Protein AF-A0A7X9J444-F1 (afdb_monomer_lite)

Radius of gyration: 31.71 Å; chains: 1; bounding box: 56×47×86 Å

pLDDT: mean 89.53, std 11.83, range [49.0, 98.12]

Foldseek 3Di:
DDDDDPPDPPDDDDDPVNVVVVVVVVVVVCVVVVVVVVVVVVVVVVVVVVVVVVVQVVVQVVVCVVVVNDGDD

Sequence (73 aa):
MARKVRQEARARAFTLIELLVVIAIIAILAAILFPFFARAQERGHMSTCASNLRQLCTANRMYAA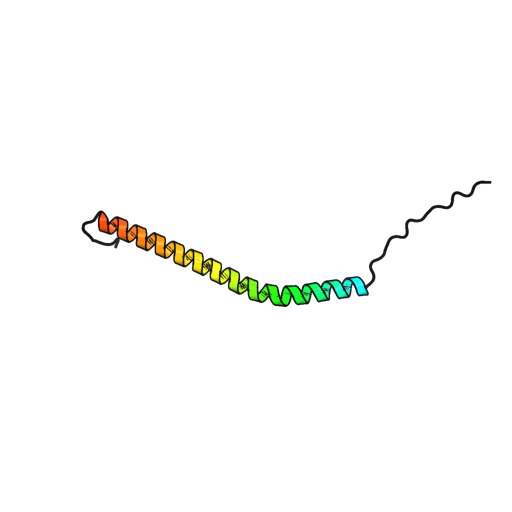DWEGHFVP

Secondary structure (DSSP, 8-state):
------------PPPHHHHHHHHHHHHHHHHHHHHHHHHHHHHHHHHHHHHHHHHHHHHHHHHHHHTTTPPP-

Structure (mmCIF, N/CA/C/O backbone):
data_AF-A0A7X9J444-F1
#
_entry.id   AF-A0A7X9J444-F1
#
loop_
_atom_site.group_PDB
_atom_site.id
_atom_site.type_symbol
_atom_site.label_atom_id
_atom_site.label_alt_id
_atom_site.label_comp_id
_atom_site.label_asym_id
_atom_site.label_entity_id
_atom_site.label_seq_id
_atom_site.pdbx_PDB_ins_code
_atom_site.Cartn_x
_atom_site.Cartn_y
_atom_site.Cartn_z
_atom_site.occupancy
_atom_site.B_iso_or_equiv
_atom_site.auth_seq_id
_atom_site.auth_comp_id
_atom_site.auth_asym_id
_atom_site.auth_atom_id
_atom_site.pdbx_PDB_model_num
ATOM 1 N N . MET A 1 1 ? -31.601 41.410 47.895 1.00 49.00 1 MET A N 1
ATOM 2 C CA . MET A 1 1 ? -32.013 40.041 47.509 1.00 49.00 1 MET A CA 1
ATOM 3 C C . MET A 1 1 ? -31.778 39.845 46.015 1.00 49.00 1 MET A C 1
ATOM 5 O O . MET A 1 1 ? -32.558 40.363 45.236 1.00 49.00 1 MET A O 1
ATOM 9 N N . ALA A 1 2 ? -30.716 39.144 45.605 1.00 52.41 2 ALA A N 1
ATOM 10 C CA . ALA A 1 2 ? -30.587 38.615 44.240 1.00 52.41 2 ALA A CA 1
ATOM 11 C C . ALA A 1 2 ? -29.520 37.504 44.224 1.00 52.41 2 ALA A C 1
ATOM 13 O O . ALA A 1 2 ? -28.325 37.782 44.167 1.00 52.41 2 ALA A O 1
ATOM 14 N N . ARG A 1 3 ? -29.937 36.235 44.333 1.00 64.44 3 ARG A N 1
ATOM 15 C CA . ARG A 1 3 ? -29.042 35.080 44.153 1.00 64.44 3 ARG A CA 1
ATOM 16 C C . ARG A 1 3 ? -28.935 34.783 42.655 1.00 64.44 3 ARG A C 1
ATOM 18 O O . ARG A 1 3 ? -29.877 34.276 42.058 1.00 64.44 3 ARG A O 1
ATOM 25 N N . LYS A 1 4 ? -27.791 35.114 42.052 1.00 66.56 4 LYS A N 1
ATOM 26 C CA . LYS A 1 4 ? -27.429 34.711 40.684 1.00 66.56 4 LYS A CA 1
ATOM 27 C C . LYS A 1 4 ? -27.178 33.197 40.689 1.00 66.56 4 LYS A C 1
ATOM 29 O O . LYS A 1 4 ? -26.181 32.744 41.245 1.00 66.56 4 LYS A O 1
ATOM 34 N N . VAL A 1 5 ? -28.090 32.416 40.113 1.00 68.00 5 VAL A N 1
ATOM 35 C CA . VAL A 1 5 ? -27.893 30.976 39.895 1.00 68.00 5 VAL A CA 1
ATOM 36 C C . VAL A 1 5 ? -26.829 30.825 38.806 1.00 68.00 5 VAL A C 1
ATOM 38 O O . VAL A 1 5 ? -27.065 31.180 37.654 1.00 68.00 5 VAL A O 1
ATOM 41 N N . ARG A 1 6 ? -25.627 30.365 39.171 1.00 69.06 6 ARG A N 1
ATOM 42 C CA . ARG A 1 6 ? -24.589 29.976 38.206 1.00 69.06 6 ARG A CA 1
ATOM 43 C C . ARG A 1 6 ? -25.128 28.788 37.403 1.00 69.06 6 ARG A C 1
ATOM 45 O O . ARG A 1 6 ? -25.315 27.712 37.959 1.00 69.06 6 ARG A O 1
ATOM 52 N N . GLN A 1 7 ? -25.402 28.987 36.115 1.00 67.56 7 GLN A N 1
ATOM 53 C CA . GLN A 1 7 ? -25.598 27.883 35.178 1.00 67.56 7 GLN A CA 1
ATOM 54 C C . GLN A 1 7 ? -24.247 27.187 35.002 1.00 67.56 7 GLN A C 1
ATOM 56 O O . GLN A 1 7 ? -23.400 27.642 34.236 1.00 67.56 7 GLN A O 1
ATOM 61 N N . GLU A 1 8 ? -24.014 26.112 35.751 1.00 64.88 8 GLU A N 1
ATOM 62 C CA . GLU A 1 8 ? -22.901 25.215 35.467 1.00 64.88 8 GLU A CA 1
ATOM 63 C C . GLU A 1 8 ? -23.225 24.475 34.170 1.00 64.88 8 GLU A C 1
ATOM 65 O O . GLU A 1 8 ? -24.145 23.656 34.106 1.00 64.88 8 GLU A O 1
ATOM 70 N N . ALA A 1 9 ? -22.509 24.821 33.101 1.00 69.62 9 ALA A N 1
ATOM 71 C CA . ALA A 1 9 ? -22.559 24.077 31.858 1.00 69.62 9 ALA A CA 1
ATOM 72 C C . ALA A 1 9 ? -22.143 22.635 32.174 1.00 69.62 9 ALA A C 1
ATOM 74 O O . ALA A 1 9 ? -20.974 22.374 32.447 1.00 69.62 9 ALA A O 1
ATOM 75 N N . ARG A 1 10 ? -23.109 21.707 32.195 1.00 70.81 10 ARG A N 1
ATOM 76 C CA . ARG A 1 10 ? -22.845 20.275 32.368 1.00 70.81 10 ARG A CA 1
ATOM 77 C C . ARG A 1 10 ? -21.827 19.852 31.312 1.00 70.81 10 ARG A C 1
ATOM 79 O O . ARG A 1 10 ? -22.175 19.731 30.137 1.00 70.81 10 ARG A O 1
ATOM 86 N N . ALA A 1 11 ? -20.585 19.635 31.732 1.00 69.75 11 ALA A N 1
ATOM 87 C CA . ALA A 1 11 ? -19.583 19.000 30.898 1.00 69.75 11 ALA A CA 1
ATOM 88 C C . ALA A 1 11 ? -20.125 17.617 30.512 1.00 69.75 11 ALA A C 1
ATOM 90 O O . ALA A 1 11 ? -20.419 16.790 31.377 1.00 69.75 11 ALA A O 1
ATOM 91 N N . ARG A 1 12 ? -20.345 17.392 29.214 1.00 74.62 12 ARG A N 1
ATOM 92 C CA . ARG A 1 12 ? -20.766 16.090 28.693 1.00 74.62 12 ARG A CA 1
ATOM 93 C C . ARG A 1 12 ? -19.572 15.144 28.808 1.00 74.62 12 ARG A C 1
ATOM 95 O O . ARG A 1 12 ? -18.635 15.250 28.026 1.00 74.62 12 ARG A O 1
ATOM 102 N N . ALA A 1 13 ? -19.582 14.272 29.810 1.00 76.94 13 ALA A N 1
ATOM 103 C CA . ALA A 1 13 ? -18.629 13.174 29.900 1.00 76.94 13 ALA A CA 1
ATOM 104 C C . ALA A 1 13 ? -19.031 12.078 28.901 1.00 76.94 13 ALA A C 1
ATOM 106 O O . ALA A 1 13 ? -20.207 11.723 28.822 1.00 76.94 13 ALA A O 1
ATOM 107 N N . PHE A 1 14 ? -18.061 11.569 28.141 1.00 79.31 14 PHE A N 1
ATOM 108 C CA . PHE A 1 14 ? -18.252 10.432 27.239 1.00 79.31 14 PHE A CA 1
ATOM 109 C C . PHE A 1 14 ? -18.560 9.173 28.053 1.00 79.31 14 PHE A C 1
ATOM 111 O O . PHE A 1 14 ? -17.908 8.906 29.066 1.00 79.31 14 PHE A O 1
ATOM 118 N N . THR A 1 15 ? -19.536 8.383 27.616 1.00 90.56 15 THR A N 1
ATOM 119 C CA . THR A 1 15 ? -19.829 7.093 28.247 1.00 90.56 15 THR A CA 1
ATOM 120 C C . THR A 1 15 ? -18.859 6.019 27.745 1.00 90.56 15 THR A C 1
ATOM 122 O O . THR A 1 15 ? -18.404 6.053 26.601 1.00 90.56 15 THR A O 1
ATOM 125 N N . LEU A 1 16 ? -18.554 5.017 28.578 1.00 9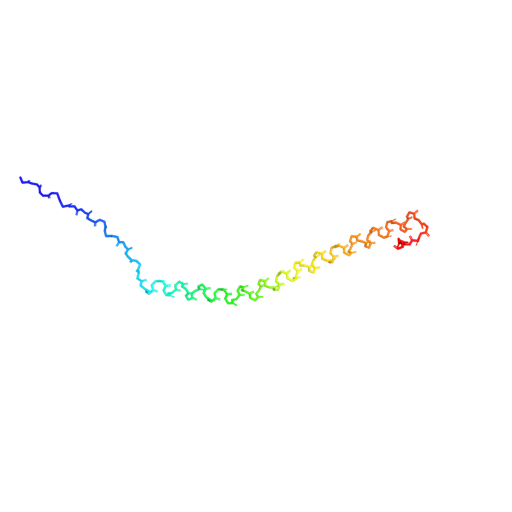1.56 16 LEU A N 1
ATOM 126 C CA . LEU A 1 16 ? -17.730 3.867 28.166 1.00 91.56 16 LEU A CA 1
ATOM 127 C C . LEU A 1 16 ? -18.333 3.120 26.964 1.00 91.56 16 LEU A C 1
ATOM 129 O O . LEU A 1 16 ? -17.601 2.594 26.130 1.00 91.56 16 LEU A O 1
ATOM 133 N N . ILE A 1 17 ? -19.665 3.104 26.865 1.00 94.12 17 ILE A N 1
ATOM 134 C CA . ILE A 1 17 ? -20.412 2.450 25.785 1.00 94.12 17 ILE A CA 1
ATOM 135 C C . ILE A 1 17 ? -20.156 3.150 24.447 1.00 94.12 17 ILE A C 1
ATOM 137 O O . ILE A 1 17 ? -19.893 2.476 23.454 1.00 94.12 17 ILE A O 1
ATOM 141 N N . GLU A 1 18 ? -20.179 4.485 24.409 1.00 92.31 18 GLU A N 1
ATOM 142 C CA . GLU A 1 18 ? -19.884 5.241 23.184 1.00 92.31 18 GLU A CA 1
ATOM 143 C C . GLU A 1 18 ? -18.463 4.960 22.679 1.00 92.31 18 GLU A C 1
ATOM 145 O O . GLU A 1 18 ? -18.266 4.713 21.492 1.00 92.31 18 GLU A O 1
ATOM 150 N N . LEU A 1 19 ? -17.480 4.919 23.583 1.00 93.06 19 LEU A N 1
ATOM 151 C CA . LEU A 1 19 ? -16.096 4.569 23.248 1.00 93.06 19 LEU A CA 1
ATOM 152 C C . LEU A 1 19 ? -15.978 3.137 22.705 1.00 93.06 19 LEU A C 1
ATOM 154 O O . LEU A 1 19 ? -15.296 2.909 21.705 1.00 93.06 19 LEU A O 1
ATOM 158 N N . LEU A 1 20 ? -16.677 2.185 23.328 1.00 95.38 20 LEU A N 1
ATOM 159 C CA . LEU A 1 20 ? -16.658 0.775 22.939 1.00 95.38 20 LEU A CA 1
ATOM 160 C C . LEU A 1 20 ? -17.270 0.538 21.549 1.00 95.38 20 LEU A C 1
ATOM 162 O O . LEU A 1 20 ? -16.727 -0.224 20.750 1.00 95.38 20 LEU A O 1
ATOM 166 N N . VAL A 1 21 ? -18.372 1.217 21.227 1.00 96.12 21 VAL A N 1
ATOM 167 C CA . VAL A 1 21 ? -18.998 1.118 19.900 1.00 96.12 21 VAL A CA 1
ATOM 168 C C . VAL A 1 21 ? -18.080 1.688 18.816 1.00 96.12 21 VAL A C 1
ATOM 170 O O . VAL A 1 21 ? -17.947 1.092 17.748 1.00 96.12 21 VAL A O 1
ATOM 173 N N . VAL A 1 22 ? -17.392 2.800 19.089 1.00 96.44 22 VAL A N 1
ATOM 174 C CA . VAL A 1 22 ? -16.479 3.426 18.119 1.00 96.44 22 VAL A CA 1
ATOM 175 C C . VAL A 1 22 ? -15.310 2.504 17.776 1.00 96.44 22 VAL A C 1
ATOM 177 O O . VAL A 1 22 ? -15.038 2.285 16.594 1.00 96.44 22 VAL A O 1
ATOM 180 N N . ILE A 1 23 ? -14.644 1.914 18.773 1.00 97.12 23 ILE A N 1
ATOM 181 C CA . ILE A 1 23 ? -13.530 0.990 18.502 1.00 97.12 23 ILE A CA 1
ATOM 182 C C . ILE A 1 23 ? -13.997 -0.266 17.758 1.00 97.12 23 ILE A C 1
ATOM 184 O O . ILE A 1 23 ? -13.268 -0.761 16.900 1.00 97.12 23 ILE A O 1
ATOM 188 N N . ALA A 1 24 ? -15.218 -0.747 18.021 1.00 97.50 24 ALA A N 1
ATOM 189 C CA . ALA A 1 24 ? -15.786 -1.894 17.319 1.00 97.50 24 ALA A CA 1
ATOM 190 C C . ALA A 1 24 ? -15.989 -1.595 15.825 1.00 97.50 24 ALA A C 1
ATOM 192 O O . ALA A 1 24 ? -15.603 -2.397 14.974 1.00 97.50 24 ALA A O 1
ATOM 193 N N . ILE A 1 25 ? -16.525 -0.417 15.492 1.00 97.25 25 ILE A N 1
ATOM 194 C CA . ILE A 1 25 ? -16.701 0.010 14.098 1.00 97.25 25 ILE A CA 1
ATOM 195 C C . ILE A 1 25 ? -15.338 0.182 13.411 1.00 97.25 25 ILE A C 1
ATOM 197 O O . ILE A 1 25 ? -15.145 -0.321 12.304 1.00 97.25 25 ILE A O 1
ATOM 201 N N . ILE A 1 26 ? -14.369 0.830 14.071 1.00 97.56 26 ILE A N 1
ATOM 202 C CA . ILE A 1 26 ? -13.010 1.002 13.529 1.00 97.56 26 ILE A CA 1
ATOM 203 C C . ILE A 1 26 ? -12.354 -0.357 13.258 1.00 97.56 26 ILE A C 1
ATOM 205 O O . ILE A 1 26 ? -11.755 -0.534 12.200 1.00 97.56 26 ILE A O 1
ATOM 209 N N . ALA A 1 27 ? -12.494 -1.329 14.164 1.00 97.62 27 ALA A N 1
ATOM 210 C CA . ALA A 1 27 ? -11.926 -2.665 14.000 1.00 97.62 27 ALA A CA 1
ATOM 211 C C . ALA A 1 27 ? -12.504 -3.400 12.780 1.00 97.62 27 ALA A C 1
ATOM 213 O O . ALA A 1 27 ? -11.747 -3.987 12.006 1.00 97.62 27 ALA A O 1
ATOM 214 N N . ILE A 1 28 ? -13.822 -3.322 12.564 1.00 97.19 28 ILE A N 1
ATOM 215 C CA . ILE A 1 28 ? -14.484 -3.919 11.392 1.00 97.19 28 ILE A CA 1
ATOM 216 C C . ILE A 1 28 ? -13.967 -3.281 10.097 1.00 97.19 28 ILE A C 1
ATOM 218 O O . ILE A 1 28 ? -13.607 -3.988 9.156 1.00 97.19 28 ILE A O 1
ATOM 222 N N . LEU A 1 29 ? -13.887 -1.948 10.051 1.00 97.56 29 LEU A N 1
ATOM 223 C CA . LEU A 1 29 ? -13.384 -1.230 8.879 1.00 97.56 29 LEU A CA 1
ATOM 224 C C . LEU A 1 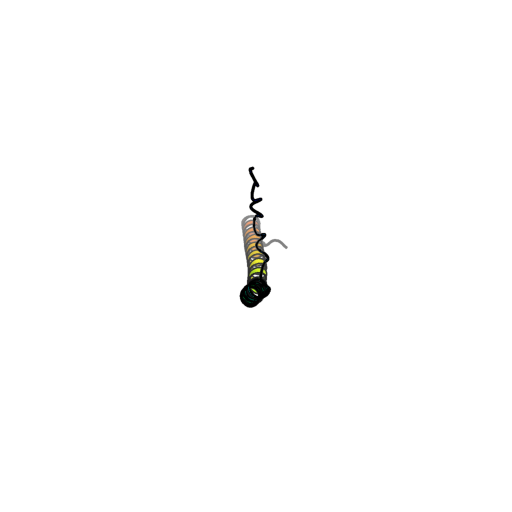29 ? -11.908 -1.556 8.607 1.00 97.56 29 LEU A C 1
ATOM 226 O O . LEU A 1 29 ? -11.538 -1.843 7.468 1.00 97.56 29 LEU A O 1
ATOM 230 N N . ALA A 1 30 ? -11.070 -1.567 9.647 1.00 96.88 30 ALA A N 1
ATOM 231 C CA . ALA A 1 30 ? -9.648 -1.879 9.541 1.00 96.88 30 ALA A CA 1
ATOM 232 C C . ALA A 1 30 ? -9.402 -3.321 9.069 1.00 96.88 30 ALA A C 1
ATOM 234 O O . ALA A 1 30 ? -8.513 -3.541 8.247 1.00 96.88 30 ALA A O 1
ATOM 235 N N . ALA A 1 31 ? -10.214 -4.286 9.515 1.00 96.56 31 ALA A N 1
ATOM 236 C CA . ALA A 1 31 ? -10.113 -5.685 9.100 1.00 96.56 31 ALA A CA 1
ATOM 237 C C . ALA A 1 31 ? -10.318 -5.882 7.587 1.00 96.56 31 ALA A C 1
ATOM 239 O O . ALA A 1 31 ? -9.715 -6.777 6.999 1.00 96.56 31 ALA A O 1
ATOM 240 N N . ILE A 1 32 ? -11.132 -5.038 6.944 1.00 96.38 32 ILE A N 1
ATOM 241 C CA . ILE A 1 32 ? -11.354 -5.066 5.489 1.00 96.38 32 ILE A CA 1
ATOM 242 C C . ILE A 1 32 ? -10.300 -4.220 4.762 1.00 96.38 32 ILE A C 1
ATOM 244 O O . ILE A 1 32 ? -9.796 -4.612 3.707 1.00 96.38 32 ILE A O 1
ATOM 248 N N . LEU A 1 33 ? -9.940 -3.065 5.326 1.00 96.19 33 LEU A N 1
ATOM 249 C CA . LEU A 1 33 ? -9.014 -2.125 4.702 1.00 96.19 33 LEU A CA 1
ATOM 250 C C . LEU A 1 33 ? -7.579 -2.665 4.650 1.00 96.19 33 LEU A C 1
ATOM 252 O O . LEU A 1 33 ? -6.916 -2.528 3.624 1.00 96.19 33 LEU A O 1
ATOM 256 N N . PHE A 1 34 ? -7.105 -3.306 5.720 1.00 94.38 34 PHE A N 1
ATOM 257 C CA . PHE A 1 34 ? -5.739 -3.822 5.819 1.00 94.38 34 PHE A CA 1
ATOM 258 C C . PHE A 1 34 ? -5.373 -4.832 4.708 1.00 94.38 34 PHE A C 1
ATOM 260 O O . PHE A 1 34 ? -4.378 -4.610 4.012 1.00 94.38 34 PHE A O 1
ATOM 267 N N . PRO A 1 35 ? -6.161 -5.898 4.443 1.00 92.12 35 PRO A N 1
ATOM 268 C CA . PRO A 1 35 ? -5.857 -6.828 3.353 1.00 92.12 35 PRO A CA 1
ATOM 269 C C . PRO A 1 35 ? -6.013 -6.191 1.966 1.00 92.12 35 PRO A C 1
ATOM 271 O O . PRO A 1 35 ? -5.303 -6.564 1.029 1.00 92.12 35 PRO A O 1
ATOM 274 N N . PHE A 1 36 ? -6.926 -5.227 1.812 1.00 95.81 36 PHE A N 1
ATOM 275 C CA . PHE A 1 36 ? -7.105 -4.510 0.551 1.00 95.81 36 PHE A CA 1
ATOM 276 C C . PHE A 1 36 ? -5.911 -3.597 0.238 1.00 95.81 36 PHE A C 1
ATOM 278 O O . PHE A 1 36 ? -5.445 -3.563 -0.902 1.00 95.81 36 PHE A O 1
ATOM 285 N N . PHE A 1 37 ? -5.373 -2.914 1.250 1.00 93.81 37 PHE A N 1
ATOM 286 C CA . PHE A 1 37 ? -4.240 -2.004 1.109 1.00 93.81 37 PHE A CA 1
ATOM 287 C C . PHE A 1 37 ? -2.973 -2.714 0.611 1.00 93.81 37 PHE A C 1
ATOM 289 O O . PHE A 1 37 ? -2.342 -2.240 -0.333 1.00 93.81 37 PHE A O 1
ATOM 296 N N . ALA A 1 38 ? -2.652 -3.894 1.156 1.00 94.06 38 ALA A N 1
ATOM 297 C CA . ALA A 1 38 ? -1.495 -4.681 0.716 1.00 94.06 38 ALA A CA 1
ATOM 298 C C . ALA A 1 38 ? -1.569 -5.047 -0.781 1.00 94.06 38 ALA A C 1
ATOM 300 O O . ALA A 1 38 ? -0.607 -4.865 -1.527 1.00 94.06 38 ALA A O 1
ATOM 301 N N . ARG A 1 39 ? -2.746 -5.484 -1.251 1.00 94.56 39 ARG A N 1
ATOM 302 C CA . ARG A 1 39 ? -2.980 -5.801 -2.673 1.00 94.56 39 ARG A CA 1
ATOM 303 C C . ARG A 1 39 ? -2.906 -4.560 -3.563 1.00 94.56 39 ARG A C 1
ATOM 305 O O . ARG A 1 39 ? -2.436 -4.642 -4.696 1.00 94.56 39 ARG A O 1
ATOM 312 N N . ALA A 1 40 ? -3.395 -3.416 -3.084 1.00 95.19 40 ALA A N 1
ATOM 313 C CA . ALA A 1 40 ? -3.339 -2.161 -3.827 1.00 95.19 40 ALA A CA 1
ATOM 314 C C . ALA A 1 40 ? -1.891 -1.682 -4.024 1.00 95.19 40 ALA A C 1
ATOM 316 O O . ALA A 1 40 ? -1.532 -1.273 -5.128 1.00 95.19 40 ALA A O 1
ATOM 317 N N . GLN A 1 41 ? -1.051 -1.797 -2.992 1.00 96.00 41 GLN A N 1
ATOM 318 C CA . GLN A 1 41 ? 0.369 -1.455 -3.074 1.00 96.00 41 GLN A CA 1
ATOM 319 C C . GLN A 1 41 ? 1.117 -2.347 -4.072 1.00 96.00 41 GLN A C 1
ATOM 321 O O . GLN A 1 41 ? 1.834 -1.836 -4.933 1.00 96.00 41 GLN A O 1
ATOM 326 N N . GLU A 1 42 ? 0.912 -3.666 -4.008 1.00 96.44 42 GLU A N 1
ATOM 327 C CA . GLU A 1 42 ? 1.524 -4.617 -4.943 1.00 96.44 42 GLU A CA 1
ATOM 328 C C . GLU A 1 42 ? 1.140 -4.302 -6.397 1.00 96.44 42 GLU A C 1
ATOM 330 O O . GLU A 1 42 ? 2.005 -4.195 -7.268 1.00 96.44 42 GLU A O 1
ATOM 335 N N . ARG A 1 43 ? -0.147 -4.039 -6.657 1.00 95.31 43 ARG A N 1
ATOM 336 C CA . ARG A 1 43 ? -0.622 -3.602 -7.980 1.00 95.31 43 ARG A CA 1
ATOM 337 C C . ARG A 1 43 ? 0.011 -2.282 -8.421 1.00 95.31 43 ARG A C 1
ATOM 339 O O . ARG A 1 43 ? 0.317 -2.130 -9.603 1.00 95.31 43 ARG A O 1
ATOM 346 N N . GLY A 1 44 ? 0.234 -1.349 -7.496 1.00 96.44 44 GLY A N 1
ATOM 347 C CA . GLY A 1 44 ? 0.964 -0.107 -7.756 1.00 96.44 44 GLY A CA 1
ATOM 348 C C . GLY A 1 44 ? 2.395 -0.370 -8.228 1.00 96.44 44 GLY A C 1
ATOM 349 O O . GLY A 1 44 ? 2.803 0.141 -9.270 1.00 96.44 44 GLY A O 1
ATOM 350 N N . HIS A 1 45 ? 3.133 -1.236 -7.528 1.00 97.50 45 HIS A N 1
ATOM 351 C CA . HIS A 1 45 ? 4.488 -1.628 -7.926 1.00 97.50 45 HIS A CA 1
ATOM 352 C C . HIS A 1 45 ? 4.511 -2.331 -9.291 1.00 97.50 45 HIS A C 1
ATOM 354 O O . HIS A 1 45 ? 5.347 -2.007 -10.138 1.00 97.50 45 HIS A O 1
ATOM 360 N N . MET A 1 46 ? 3.568 -3.247 -9.543 1.00 97.75 46 MET A N 1
ATOM 361 C CA . MET A 1 46 ? 3.434 -3.914 -10.843 1.00 97.75 46 MET A CA 1
ATOM 362 C C . MET A 1 46 ? 3.153 -2.917 -11.971 1.00 97.75 46 MET A C 1
ATOM 364 O O . MET A 1 46 ? 3.753 -3.021 -13.039 1.00 97.75 46 MET A O 1
ATOM 368 N N . SER A 1 47 ? 2.280 -1.932 -11.737 1.00 97.38 47 SER A N 1
ATOM 369 C CA . SER A 1 47 ? 1.970 -0.879 -12.710 1.00 97.38 47 SER A CA 1
ATOM 370 C C . SER A 1 47 ? 3.212 -0.062 -13.070 1.00 97.38 47 SER A C 1
ATOM 372 O O . SER A 1 47 ? 3.468 0.188 -14.250 1.00 97.38 47 SER A O 1
ATOM 374 N N . THR A 1 48 ? 4.022 0.307 -12.074 1.00 97.81 48 THR A N 1
ATOM 375 C CA . THR A 1 48 ? 5.293 1.010 -12.294 1.00 97.81 48 THR A CA 1
ATOM 376 C C . THR A 1 48 ? 6.277 0.150 -13.085 1.00 97.81 48 THR A C 1
ATOM 378 O O . THR A 1 48 ? 6.825 0.615 -14.081 1.00 97.81 48 THR A O 1
ATOM 381 N N . CYS A 1 49 ? 6.458 -1.119 -12.708 1.00 97.81 49 CYS A N 1
ATOM 382 C CA . CYS A 1 49 ? 7.347 -2.040 -13.419 1.00 97.81 49 CYS A CA 1
ATOM 383 C C . CYS A 1 49 ? 6.927 -2.223 -14.887 1.00 97.81 49 CYS A C 1
ATOM 385 O O . CYS A 1 49 ? 7.745 -2.083 -15.796 1.00 97.81 49 CYS A O 1
ATOM 387 N N . ALA A 1 50 ? 5.634 -2.444 -15.138 1.00 98.12 50 ALA A N 1
ATOM 388 C CA . ALA A 1 50 ? 5.097 -2.569 -16.488 1.00 98.12 50 ALA A CA 1
ATOM 389 C C . ALA A 1 50 ? 5.288 -1.282 -17.309 1.00 98.12 50 ALA A C 1
ATOM 391 O O . ALA A 1 50 ? 5.615 -1.354 -18.493 1.00 98.12 50 ALA A O 1
ATOM 392 N N . SER A 1 51 ? 5.109 -0.108 -16.693 1.00 98.06 51 SER A N 1
ATOM 393 C CA . SER A 1 51 ? 5.376 1.182 -17.338 1.00 98.06 51 SER A CA 1
ATOM 394 C C . SER A 1 51 ? 6.850 1.324 -17.720 1.00 98.06 51 SER A C 1
ATOM 396 O O . SER A 1 51 ? 7.154 1.646 -18.868 1.00 98.06 51 SER A O 1
ATOM 398 N N . ASN A 1 52 ? 7.764 1.001 -16.803 1.00 98.12 52 ASN A N 1
ATOM 399 C CA . ASN A 1 52 ? 9.204 1.056 -17.051 1.00 98.12 52 ASN A CA 1
ATOM 400 C C . ASN A 1 52 ? 9.614 0.107 -18.183 1.00 98.12 52 ASN A C 1
ATOM 402 O O . ASN A 1 52 ? 10.341 0.509 -19.085 1.00 98.12 52 ASN A O 1
ATOM 406 N N . LEU A 1 53 ? 9.100 -1.128 -18.194 1.00 97.50 53 LEU A N 1
ATOM 407 C CA . LEU A 1 53 ? 9.394 -2.084 -19.261 1.00 97.50 53 LEU A CA 1
ATOM 408 C C . LEU A 1 53 ? 8.894 -1.587 -20.623 1.00 97.50 53 LEU A C 1
ATOM 410 O O . LEU A 1 53 ? 9.617 -1.672 -21.612 1.00 97.50 53 LEU A O 1
ATOM 414 N N . ARG A 1 54 ? 7.685 -1.012 -20.683 1.00 97.94 54 ARG A N 1
ATOM 415 C CA . ARG A 1 54 ? 7.175 -0.393 -21.917 1.00 97.94 54 ARG A CA 1
ATOM 416 C C . ARG A 1 54 ? 8.079 0.744 -22.388 1.00 97.94 54 ARG A C 1
ATOM 418 O O . ARG A 1 54 ? 8.353 0.826 -23.583 1.00 97.94 54 ARG A O 1
ATOM 425 N N . GLN A 1 55 ? 8.555 1.590 -21.476 1.00 97.38 55 GLN A N 1
ATOM 426 C CA . GLN A 1 55 ? 9.486 2.674 -21.799 1.00 97.38 55 GLN A CA 1
ATOM 427 C C . GLN A 1 55 ? 10.822 2.134 -22.331 1.00 97.38 55 GLN A C 1
ATOM 429 O O . GLN A 1 55 ? 11.274 2.583 -23.380 1.00 97.38 55 GLN A O 1
ATOM 434 N N . LEU A 1 56 ? 11.402 1.111 -21.695 1.00 96.75 56 LEU A N 1
ATOM 435 C CA . LEU A 1 56 ? 12.640 0.468 -22.152 1.00 96.75 56 LEU A CA 1
ATOM 436 C C . LEU A 1 56 ? 12.486 -0.211 -23.517 1.00 96.75 56 LEU A C 1
ATOM 438 O O . LEU A 1 56 ? 13.356 -0.063 -24.371 1.00 96.75 56 LEU A O 1
ATOM 442 N N . CYS A 1 57 ? 11.380 -0.922 -23.754 1.00 95.94 57 CYS A N 1
ATOM 443 C CA . CYS A 1 57 ? 11.081 -1.505 -25.064 1.00 95.94 57 CYS A CA 1
ATOM 444 C C . CYS A 1 57 ? 10.913 -0.427 -26.138 1.00 95.94 57 CYS A C 1
ATOM 446 O O . CYS A 1 57 ? 11.343 -0.615 -27.273 1.00 95.94 57 CYS A O 1
ATOM 448 N N . THR A 1 58 ? 10.286 0.696 -25.788 1.00 96.62 58 THR A N 1
ATOM 449 C CA . THR A 1 58 ? 10.109 1.826 -26.706 1.00 96.62 58 THR A CA 1
ATOM 450 C C . THR A 1 58 ? 11.464 2.439 -27.052 1.0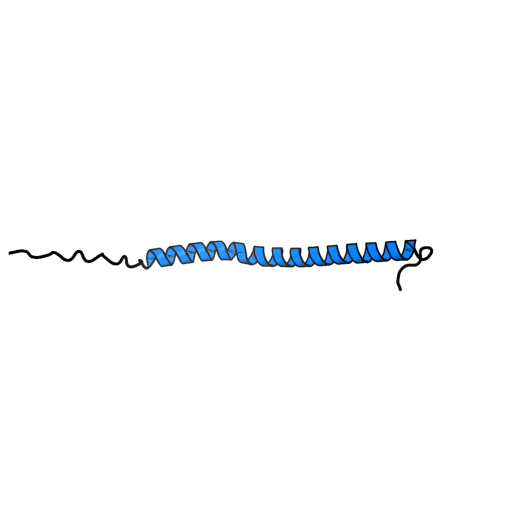0 96.62 58 THR A C 1
ATOM 452 O O . THR A 1 58 ? 11.772 2.576 -28.229 1.00 96.62 58 THR A O 1
ATOM 455 N N . ALA A 1 59 ? 12.311 2.700 -26.053 1.00 95.38 59 ALA A N 1
ATOM 456 C CA . ALA A 1 59 ? 13.668 3.204 -26.254 1.00 95.38 59 ALA A CA 1
ATOM 457 C C . ALA A 1 59 ? 14.526 2.246 -27.100 1.00 95.38 59 ALA A C 1
ATOM 459 O O . ALA A 1 59 ? 15.196 2.680 -28.030 1.00 95.38 59 ALA A O 1
ATOM 460 N N . ASN A 1 60 ? 14.441 0.937 -26.843 1.00 95.25 60 ASN A N 1
ATOM 461 C CA . ASN A 1 60 ? 15.108 -0.094 -27.645 1.00 95.25 60 ASN A CA 1
ATOM 462 C C . ASN A 1 60 ? 14.683 -0.062 -29.115 1.00 95.25 60 ASN A C 1
ATOM 464 O O . ASN A 1 60 ? 15.517 -0.167 -30.008 1.00 95.25 60 ASN A O 1
ATOM 468 N N . ARG A 1 61 ? 13.377 0.075 -29.369 1.00 94.75 61 ARG A N 1
ATOM 469 C CA . ARG A 1 61 ? 12.841 0.170 -30.730 1.00 94.75 61 ARG A CA 1
ATOM 470 C C . ARG A 1 61 ? 13.279 1.448 -31.431 1.00 94.75 61 ARG A C 1
ATOM 472 O O . ARG A 1 61 ? 13.563 1.389 -32.618 1.00 94.75 61 ARG A O 1
ATOM 479 N N . MET A 1 62 ? 13.331 2.569 -30.712 1.00 94.50 62 MET A N 1
ATOM 480 C CA . MET A 1 62 ? 13.847 3.829 -31.251 1.00 94.50 62 MET A CA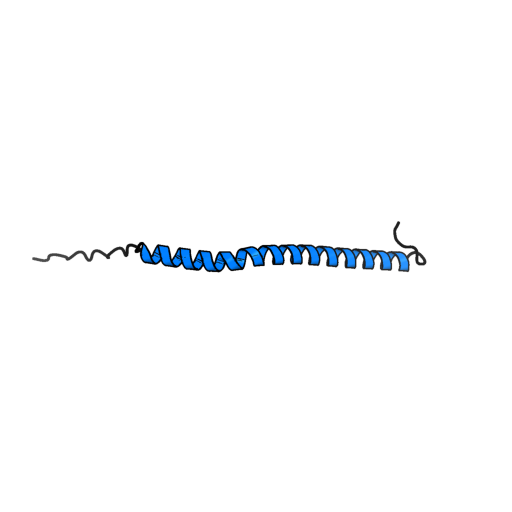 1
ATOM 481 C C . MET A 1 62 ? 15.319 3.683 -31.641 1.00 94.50 62 MET A C 1
ATOM 483 O O . MET A 1 62 ? 15.669 3.962 -32.777 1.00 94.50 62 MET A O 1
ATOM 487 N N . TYR A 1 63 ? 16.144 3.127 -30.751 1.00 95.50 63 TYR A N 1
ATOM 488 C CA . TYR A 1 63 ? 17.554 2.877 -31.043 1.00 95.50 63 TYR A CA 1
ATOM 489 C C . TYR A 1 63 ? 17.748 1.962 -32.260 1.00 95.50 63 TYR A C 1
ATOM 491 O O . TYR A 1 63 ? 18.516 2.286 -33.158 1.00 95.50 63 TYR A O 1
ATOM 499 N N . ALA A 1 64 ? 17.010 0.851 -32.332 1.00 95.06 64 ALA A N 1
ATOM 500 C CA . ALA A 1 64 ? 17.085 -0.055 -33.474 1.00 95.06 64 ALA A CA 1
ATOM 501 C C . ALA A 1 64 ? 16.624 0.600 -34.785 1.00 95.06 64 ALA A C 1
ATOM 503 O O . ALA A 1 64 ? 17.159 0.275 -35.840 1.00 95.06 64 ALA A O 1
ATOM 504 N N . ALA A 1 65 ? 15.661 1.525 -34.743 1.00 93.88 65 ALA A N 1
ATOM 505 C CA . ALA A 1 65 ? 15.258 2.283 -35.926 1.00 93.88 65 ALA A CA 1
ATOM 506 C C . ALA A 1 65 ? 16.376 3.213 -36.428 1.00 93.88 65 ALA A C 1
ATOM 508 O O . ALA A 1 65 ? 16.532 3.367 -37.637 1.00 93.88 65 ALA A O 1
ATOM 509 N N . ASP A 1 66 ? 17.166 3.778 -35.512 1.00 93.62 66 ASP A N 1
ATOM 510 C CA . ASP A 1 66 ? 18.280 4.672 -35.835 1.00 93.62 66 ASP A CA 1
ATOM 511 C C . ASP A 1 66 ? 19.568 3.909 -36.220 1.00 93.62 66 ASP A C 1
ATOM 513 O O . ASP A 1 66 ? 20.404 4.448 -36.945 1.00 93.62 66 ASP A O 1
ATOM 517 N N . TRP A 1 67 ? 19.736 2.658 -35.765 1.00 90.88 67 TRP A N 1
ATOM 518 C CA . TRP A 1 67 ? 20.958 1.850 -35.930 1.00 90.88 67 TRP A CA 1
ATOM 519 C C . TRP A 1 67 ? 20.747 0.566 -36.754 1.00 90.88 67 TRP A C 1
ATOM 521 O O . TRP A 1 67 ? 21.078 -0.535 -36.315 1.00 90.88 67 TRP A O 1
ATOM 531 N N . GLU A 1 68 ? 20.161 0.695 -37.949 1.00 90.94 68 GLU A N 1
ATOM 532 C CA . GLU A 1 68 ? 20.014 -0.387 -38.952 1.00 90.94 68 GLU A CA 1
ATOM 533 C C . GLU A 1 68 ? 19.353 -1.686 -38.431 1.00 90.94 68 GLU A C 1
ATOM 535 O O . GLU A 1 68 ? 19.572 -2.781 -38.946 1.00 90.94 68 GLU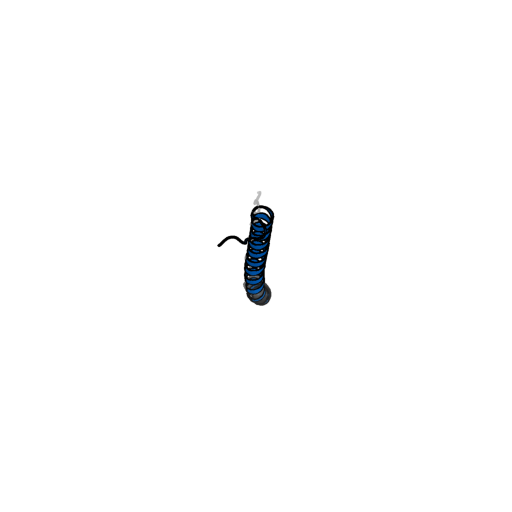 A O 1
ATOM 540 N N . GLY A 1 69 ? 18.501 -1.582 -37.410 1.00 88.31 69 GLY A N 1
ATOM 541 C CA . GLY A 1 69 ? 17.803 -2.711 -36.790 1.00 88.31 69 GLY A CA 1
ATOM 542 C C . GLY A 1 69 ? 18.550 -3.381 -35.633 1.00 88.31 69 GLY A C 1
ATOM 543 O O . GLY A 1 69 ? 18.042 -4.358 -35.080 1.00 88.31 69 GLY A O 1
ATOM 544 N N . HIS A 1 70 ? 19.717 -2.879 -35.226 1.00 88.69 70 HIS A N 1
ATOM 545 C CA . HIS A 1 70 ? 20.455 -3.404 -34.079 1.00 88.69 70 HIS A CA 1
ATOM 546 C C . HIS A 1 70 ? 19.892 -2.875 -32.751 1.00 88.69 70 HIS A C 1
ATOM 548 O O . HIS A 1 70 ? 19.758 -1.671 -32.552 1.00 88.69 70 HIS A O 1
ATOM 554 N N . PHE A 1 71 ? 19.583 -3.773 -31.813 1.00 88.94 71 PHE A N 1
ATOM 555 C CA . PHE A 1 71 ? 19.162 -3.395 -30.459 1.00 88.94 71 PHE A CA 1
ATOM 556 C C . PHE A 1 71 ? 20.341 -2.901 -29.612 1.00 88.94 71 PHE A C 1
ATOM 558 O O . PHE A 1 71 ? 21.497 -3.216 -29.904 1.00 88.94 71 PHE A O 1
ATOM 565 N N . VAL A 1 72 ? 20.039 -2.137 -28.557 1.00 83.56 72 VAL A N 1
ATOM 566 C CA . VAL A 1 72 ? 21.060 -1.715 -27.586 1.00 83.56 72 VAL A CA 1
ATOM 567 C C . VAL A 1 72 ? 21.650 -2.958 -26.896 1.00 83.56 72 VAL A C 1
ATOM 569 O O . VAL A 1 72 ? 20.877 -3.860 -26.557 1.00 83.56 72 VAL A O 1
ATOM 572 N N . PRO A 1 73 ? 22.986 -3.026 -26.733 1.00 77.38 73 PRO A N 1
ATOM 573 C CA . PRO A 1 73 ? 23.677 -4.169 -26.135 1.00 77.38 73 PRO A CA 1
ATOM 574 C C . PRO A 1 73 ? 23.356 -4.376 -24.650 1.00 77.38 73 PRO A C 1
ATOM 576 O O . PRO A 1 73 ? 22.990 -3.393 -23.962 1.00 77.38 73 PRO A O 1
#